Protein AF-A0A0D6AS16-F1 (afdb_monomer_lite)

Sequence (58 aa):
MKKGQRVTEIKTGKTGVYLRKNPRQLSIELLIVRWDGDNHESMISTTLLKEGQWNYGK

Foldseek 3Di:
DDFQFWKAFQPPRWIWTWHAWDPPDDPFTWTWTQTPPDSDIDIDGPVRIDGDDDPPPD

Secondary structure (DSSP, 8-state):
--TT-EEEETTT--EEEEEEE-TT-SSS-EEEEEESSS--EEEEEGGGEEEPP-----

Structure (mmCIF, N/CA/C/O backbone):
data_AF-A0A0D6AS16-F1
#
_entry.id   AF-A0A0D6AS16-F1
#
loop_
_atom_site.group_PDB
_atom_site.id
_atom_site.type_symbol
_atom_site.label_atom_id
_atom_site.label_alt_id
_atom_site.label_comp_id
_atom_site.label_asym_id
_atom_si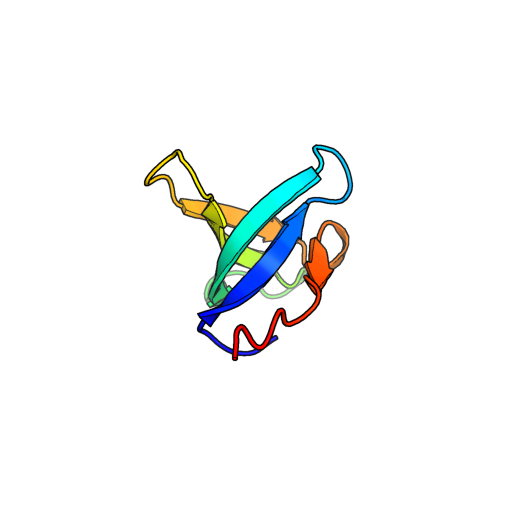te.label_entity_id
_atom_site.label_seq_id
_atom_site.pdbx_PDB_ins_code
_atom_site.Cartn_x
_atom_site.Cartn_y
_atom_site.Cartn_z
_atom_site.occupancy
_atom_site.B_iso_or_equiv
_atom_site.auth_seq_id
_atom_site.auth_comp_id
_atom_site.auth_asym_id
_atom_site.auth_atom_id
_atom_site.pdbx_PDB_model_num
ATOM 1 N N . MET A 1 1 ? -5.563 -5.906 4.115 1.00 73.06 1 MET A N 1
ATOM 2 C CA . MET A 1 1 ? -4.956 -5.783 2.771 1.00 73.06 1 MET A CA 1
ATOM 3 C C . MET A 1 1 ? -4.594 -7.157 2.216 1.00 73.06 1 MET A C 1
ATOM 5 O O . MET A 1 1 ? -4.206 -8.024 2.993 1.00 73.06 1 MET A O 1
ATOM 9 N N . LYS A 1 2 ? -4.732 -7.374 0.903 1.00 82.00 2 LYS A N 1
ATOM 10 C CA . LYS A 1 2 ? -4.405 -8.641 0.209 1.00 82.00 2 LYS A CA 1
ATOM 11 C C . LYS A 1 2 ? -3.156 -8.472 -0.653 1.00 82.00 2 LYS A C 1
ATOM 13 O O . LYS A 1 2 ? -3.039 -7.444 -1.307 1.00 82.00 2 LYS A O 1
ATOM 18 N N . LYS A 1 3 ? -2.235 -9.446 -0.683 1.00 85.69 3 LYS A N 1
ATOM 19 C CA . LYS A 1 3 ? -1.023 -9.382 -1.530 1.00 85.69 3 LYS A CA 1
ATOM 20 C C . LYS A 1 3 ? -1.399 -9.000 -2.969 1.00 85.69 3 LYS A C 1
ATOM 22 O O . LYS A 1 3 ? -2.327 -9.580 -3.522 1.00 85.69 3 LYS A O 1
ATOM 27 N N . GLY A 1 4 ? -0.692 -8.033 -3.550 1.00 86.44 4 GLY A N 1
ATOM 28 C CA . GLY A 1 4 ? -1.005 -7.464 -4.865 1.00 86.44 4 GLY A CA 1
ATOM 29 C C . GLY A 1 4 ? -1.926 -6.239 -4.826 1.00 86.44 4 GLY A C 1
ATOM 30 O O . GLY A 1 4 ? -2.078 -5.563 -5.838 1.00 86.44 4 GLY A O 1
ATOM 31 N N . GLN A 1 5 ? -2.513 -5.907 -3.673 1.00 88.50 5 GLN A N 1
ATOM 32 C CA . GLN A 1 5 ? -3.339 -4.711 -3.516 1.00 88.50 5 GLN A CA 1
ATOM 33 C C . GLN A 1 5 ? -2.505 -3.439 -3.693 1.00 88.50 5 GLN A C 1
ATOM 35 O O . GLN A 1 5 ? -1.433 -3.302 -3.095 1.00 88.50 5 GLN A O 1
ATOM 40 N N . ARG A 1 6 ? -3.030 -2.492 -4.482 1.00 91.12 6 ARG A N 1
ATOM 41 C CA . ARG A 1 6 ? -2.455 -1.150 -4.608 1.00 91.12 6 ARG A CA 1
ATOM 42 C C . ARG A 1 6 ? -2.722 -0.334 -3.348 1.00 91.12 6 ARG A C 1
ATOM 44 O O . ARG A 1 6 ? -3.829 -0.329 -2.807 1.00 91.12 6 ARG A O 1
ATOM 51 N N . VAL A 1 7 ? -1.697 0.368 -2.897 1.00 89.88 7 VAL A N 1
ATOM 52 C CA . VAL A 1 7 ? -1.729 1.233 -1.719 1.00 89.88 7 VAL A CA 1
ATOM 53 C C . VAL A 1 7 ? -1.115 2.581 -2.060 1.00 89.88 7 VAL A C 1
ATOM 55 O O . VAL A 1 7 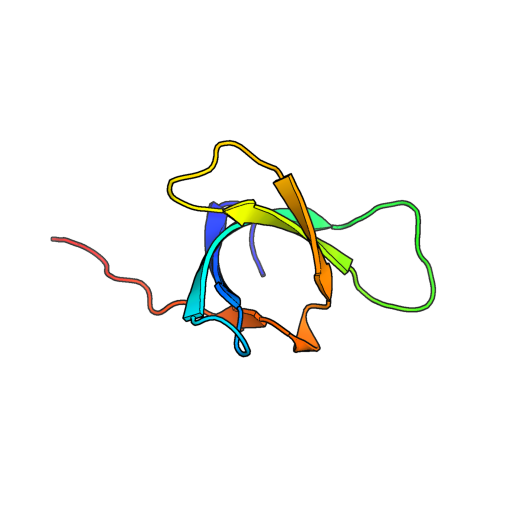? -0.283 2.681 -2.964 1.00 89.88 7 VAL A O 1
ATOM 58 N N . THR A 1 8 ? -1.520 3.609 -1.328 1.00 91.44 8 THR A N 1
ATOM 59 C CA . THR A 1 8 ? -0.991 4.965 -1.468 1.00 91.44 8 THR A CA 1
ATOM 60 C C . THR A 1 8 ? -0.499 5.453 -0.114 1.00 91.44 8 THR A C 1
ATOM 62 O O . THR A 1 8 ? -1.246 5.401 0.862 1.00 91.44 8 THR A O 1
ATOM 65 N N . GLU A 1 9 ? 0.740 5.932 -0.037 1.00 90.94 9 GLU A N 1
ATOM 66 C CA . GLU A 1 9 ? 1.250 6.599 1.160 1.00 90.94 9 GLU A CA 1
ATOM 67 C C . GLU A 1 9 ? 0.561 7.956 1.331 1.00 90.94 9 GLU A C 1
ATOM 69 O O . GLU A 1 9 ? 0.615 8.808 0.446 1.00 90.94 9 GLU A O 1
ATOM 74 N N . ILE A 1 10 ? -0.065 8.181 2.487 1.00 88.19 10 ILE A N 1
ATOM 75 C CA . ILE A 1 10 ? -0.870 9.386 2.746 1.00 88.19 10 ILE A CA 1
ATOM 76 C C . ILE A 1 10 ? -0.011 10.657 2.690 1.00 88.19 10 ILE A C 1
ATOM 78 O O . ILE A 1 10 ? -0.458 11.683 2.186 1.00 88.19 10 ILE A O 1
ATOM 82 N N . LYS A 1 11 ? 1.226 10.593 3.196 1.00 88.19 11 LYS A N 1
ATOM 83 C CA . LYS A 1 11 ? 2.114 11.758 3.323 1.00 88.19 11 LYS A CA 1
ATOM 84 C C . LYS A 1 11 ? 2.657 12.248 1.980 1.00 88.19 11 LYS A C 1
ATOM 86 O O . LYS A 1 11 ? 2.786 13.451 1.784 1.00 88.19 11 LYS A O 1
ATOM 91 N N . THR A 1 12 ? 3.036 11.327 1.096 1.00 88.31 12 THR A N 1
ATOM 92 C CA . THR A 1 12 ? 3.760 11.651 -0.145 1.00 88.31 12 THR A CA 1
ATOM 93 C C . THR A 1 12 ? 2.912 11.462 -1.399 1.00 88.31 12 THR A C 1
ATOM 95 O O . 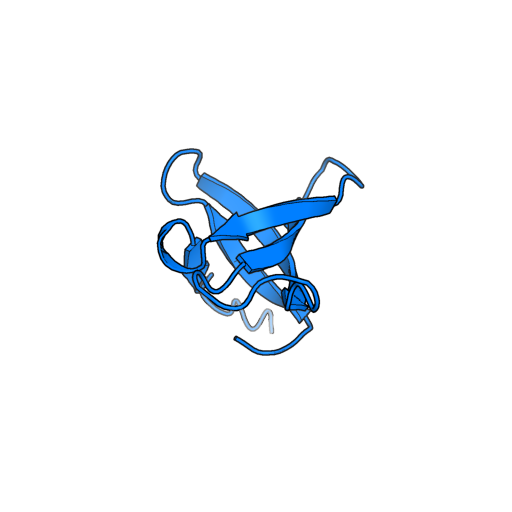THR A 1 12 ? 3.309 11.910 -2.470 1.00 88.31 12 THR A O 1
ATOM 98 N N . GLY A 1 13 ? 1.771 10.773 -1.297 1.00 88.19 13 GLY A N 1
ATOM 99 C CA . GLY A 1 13 ? 0.969 10.363 -2.446 1.00 88.19 13 GLY A CA 1
ATOM 100 C C . GLY A 1 13 ? 1.600 9.238 -3.272 1.00 88.19 13 GLY A C 1
ATOM 101 O O . GLY A 1 13 ? 1.022 8.845 -4.285 1.00 88.19 13 GLY A O 1
ATOM 102 N N . LYS A 1 14 ? 2.758 8.696 -2.864 1.00 88.75 14 LYS A N 1
ATOM 103 C CA . LYS A 1 14 ? 3.415 7.597 -3.579 1.00 88.75 14 LYS A CA 1
ATOM 104 C C . LYS A 1 14 ? 2.514 6.375 -3.620 1.00 88.75 14 LYS A C 1
ATOM 106 O O . LYS A 1 14 ? 1.924 5.989 -2.611 1.00 88.75 14 LYS A O 1
ATOM 111 N N . THR A 1 15 ? 2.430 5.749 -4.787 1.00 91.44 15 THR A N 1
ATOM 112 C CA . THR A 1 15 ? 1.668 4.519 -4.981 1.00 91.44 15 THR A CA 1
ATOM 113 C C . THR A 1 15 ? 2.588 3.320 -5.046 1.00 91.44 15 THR A C 1
ATOM 115 O O . THR A 1 15 ? 3.718 3.406 -5.523 1.00 91.44 15 THR A O 1
ATOM 118 N N . GLY A 1 16 ? 2.108 2.193 -4.542 1.00 91.94 16 GLY A N 1
ATOM 119 C CA . GLY A 1 16 ? 2.841 0.943 -4.591 1.00 91.94 16 GLY A CA 1
ATOM 120 C C . GLY A 1 16 ? 1.934 -0.260 -4.427 1.00 91.94 16 GLY A C 1
ATOM 121 O O . GLY A 1 16 ? 0.708 -0.150 -4.357 1.00 91.94 16 GLY A O 1
ATOM 122 N N . VAL A 1 17 ? 2.555 -1.428 -4.355 1.00 92.19 17 VAL A N 1
ATOM 123 C CA . VAL A 1 17 ? 1.888 -2.718 -4.234 1.00 92.19 17 VAL A CA 1
ATOM 124 C C . VAL A 1 17 ? 2.269 -3.366 -2.915 1.00 92.19 17 VAL A C 1
ATOM 126 O O . VAL A 1 17 ? 3.447 -3.562 -2.610 1.00 92.19 17 VAL A O 1
ATOM 129 N N . TYR A 1 18 ? 1.260 -3.746 -2.137 1.00 90.75 18 TYR A N 1
ATOM 130 C CA . TYR A 1 18 ? 1.453 -4.530 -0.928 1.00 90.75 18 TYR A CA 1
ATOM 131 C C . TYR A 1 18 ? 1.927 -5.951 -1.264 1.00 90.75 18 TYR A C 1
ATOM 133 O O . TYR A 1 18 ? 1.276 -6.682 -2.016 1.00 90.75 18 TYR A O 1
ATOM 141 N N . LEU A 1 19 ? 3.044 -6.370 -0.666 1.00 90.94 19 LEU A N 1
ATOM 142 C CA . LEU A 1 19 ? 3.647 -7.681 -0.901 1.00 90.94 19 LEU A CA 1
ATOM 143 C C . LEU A 1 19 ? 3.335 -8.688 0.210 1.00 90.94 19 LEU A C 1
ATOM 145 O O . LEU A 1 19 ? 2.910 -9.807 -0.076 1.00 90.94 19 LEU A O 1
ATOM 149 N N . ARG A 1 20 ? 3.611 -8.328 1.469 1.00 89.50 20 ARG A N 1
ATOM 150 C CA . ARG A 1 20 ? 3.503 -9.228 2.635 1.00 89.50 20 ARG A CA 1
ATOM 151 C C . ARG A 1 20 ? 3.559 -8.459 3.954 1.00 89.50 20 ARG A C 1
ATOM 153 O O . ARG A 1 20 ? 4.090 -7.353 3.991 1.00 89.50 20 ARG A O 1
ATOM 160 N N . LYS A 1 21 ? 3.020 -9.030 5.038 1.00 88.00 21 LYS A N 1
ATOM 161 C CA . LYS A 1 21 ? 3.210 -8.489 6.399 1.00 88.00 21 LYS A CA 1
ATOM 162 C C . LYS A 1 21 ? 4.659 -8.708 6.853 1.00 88.00 21 LYS A C 1
ATOM 164 O O . LYS A 1 21 ? 5.292 -9.667 6.408 1.00 88.00 21 LYS A O 1
ATOM 169 N N . ASN A 1 22 ? 5.175 -7.850 7.730 1.00 82.94 22 ASN A N 1
ATOM 170 C CA . ASN A 1 22 ? 6.459 -8.083 8.388 1.00 82.94 22 ASN A CA 1
ATOM 171 C C . ASN A 1 22 ? 6.303 -9.186 9.459 1.00 82.94 22 ASN A C 1
ATOM 173 O O . ASN A 1 22 ? 5.558 -8.981 10.415 1.00 82.94 22 ASN A O 1
ATOM 177 N N . PRO A 1 23 ? 6.994 -10.336 9.349 1.00 73.94 23 PRO A N 1
ATOM 178 C CA . PRO A 1 23 ? 6.841 -11.437 10.302 1.00 73.94 23 PRO A CA 1
ATOM 179 C C . PRO A 1 23 ? 7.519 -11.191 11.661 1.00 73.94 23 PRO A C 1
ATOM 181 O O . PRO A 1 23 ? 7.323 -11.978 12.580 1.00 73.94 23 PRO A O 1
ATOM 184 N N . ARG A 1 24 ? 8.345 -10.144 11.803 1.00 75.31 24 ARG A N 1
ATOM 185 C CA . ARG A 1 24 ? 9.221 -9.950 12.975 1.00 75.31 24 ARG A CA 1
ATOM 186 C C . ARG A 1 24 ? 8.680 -9.011 14.062 1.00 75.31 24 ARG A C 1
ATOM 188 O O . ARG A 1 24 ? 9.428 -8.702 14.984 1.00 75.31 24 ARG A O 1
ATOM 195 N N . GLN A 1 25 ? 7.438 -8.527 13.984 1.00 67.19 25 GLN A N 1
ATOM 196 C CA . GLN A 1 25 ? 6.990 -7.430 14.856 1.00 67.19 25 GLN A CA 1
ATOM 197 C C . GLN A 1 25 ? 5.602 -7.673 15.460 1.00 67.19 25 GLN A C 1
ATOM 199 O O . GLN A 1 25 ? 4.625 -7.837 14.739 1.00 67.19 25 GLN A O 1
ATOM 204 N N . LEU A 1 26 ? 5.541 -7.705 16.798 1.00 63.69 26 LEU A N 1
ATOM 205 C CA . LEU A 1 26 ? 4.368 -8.122 17.584 1.00 63.69 26 LEU A CA 1
ATOM 206 C C . LEU A 1 26 ? 3.492 -6.956 18.080 1.00 63.69 26 LEU A C 1
ATOM 208 O O . LEU A 1 26 ? 2.393 -7.199 18.564 1.00 63.69 26 LEU A O 1
ATOM 212 N N . SER A 1 27 ? 3.957 -5.706 17.976 1.00 75.31 27 SER A N 1
ATOM 213 C CA . SER A 1 27 ? 3.270 -4.540 18.560 1.00 75.31 27 SER A CA 1
ATOM 214 C C . SER A 1 27 ? 2.659 -3.570 17.545 1.00 75.31 27 SER A C 1
ATOM 216 O O . SER A 1 27 ? 1.710 -2.868 17.880 1.00 75.31 27 SER A O 1
ATOM 218 N N . ILE A 1 28 ? 3.177 -3.510 16.314 1.00 76.06 28 ILE A N 1
ATOM 219 C CA . ILE A 1 28 ? 2.686 -2.615 15.256 1.00 76.06 28 ILE A CA 1
ATOM 220 C C . ILE A 1 28 ? 2.624 -3.406 13.951 1.00 76.06 28 ILE A C 1
ATOM 222 O O . ILE A 1 28 ? 3.617 -4.012 13.543 1.00 76.06 28 ILE A O 1
ATOM 226 N N . GLU A 1 29 ? 1.466 -3.395 13.287 1.00 81.44 29 GLU A N 1
ATOM 227 C CA . GLU A 1 29 ? 1.304 -4.050 11.990 1.00 81.44 29 GLU A CA 1
ATOM 228 C C . GLU A 1 29 ? 2.049 -3.262 10.903 1.00 81.44 29 GLU A C 1
ATOM 230 O O . GLU A 1 29 ? 1.583 -2.227 10.424 1.00 81.44 29 GLU A O 1
ATOM 235 N N . LEU A 1 30 ? 3.216 -3.772 10.502 1.00 87.38 30 LEU A N 1
ATOM 236 C CA . LEU A 1 30 ? 3.974 -3.248 9.370 1.00 87.38 30 LEU A CA 1
ATOM 237 C C . LEU A 1 30 ? 3.795 -4.126 8.133 1.00 87.38 30 LEU A C 1
ATOM 239 O O . LEU A 1 30 ? 3.791 -5.361 8.198 1.00 87.38 30 LEU A O 1
ATOM 243 N N . LEU A 1 31 ? 3.695 -3.470 6.983 1.00 89.38 31 LEU A N 1
ATOM 244 C CA . LEU A 1 31 ? 3.594 -4.094 5.675 1.00 89.38 31 LEU A CA 1
ATOM 245 C C . LEU A 1 31 ? 4.847 -3.814 4.854 1.00 89.38 31 LEU A C 1
ATOM 247 O O . LEU A 1 31 ? 5.441 -2.745 4.955 1.00 89.38 31 LEU A O 1
ATOM 251 N N . ILE A 1 32 ? 5.213 -4.767 4.004 1.00 92.12 32 ILE A N 1
ATOM 252 C CA . ILE A 1 32 ? 6.210 -4.574 2.957 1.00 92.12 32 ILE A CA 1
ATOM 253 C C . ILE A 1 32 ? 5.480 -4.154 1.682 1.00 92.12 32 ILE A C 1
ATOM 255 O O . ILE A 1 32 ? 4.617 -4.891 1.191 1.00 92.12 32 ILE A O 1
ATOM 259 N N . VAL A 1 33 ? 5.829 -2.982 1.160 1.00 92.06 33 VAL A N 1
ATOM 260 C CA . VAL A 1 33 ? 5.269 -2.380 -0.056 1.00 92.06 33 VAL A CA 1
ATOM 261 C C . VAL A 1 33 ? 6.396 -2.161 -1.059 1.00 92.06 33 VAL A C 1
ATOM 263 O O . VAL A 1 33 ? 7.466 -1.690 -0.683 1.00 92.06 33 VAL A O 1
ATOM 266 N N . ARG A 1 34 ? 6.162 -2.491 -2.330 1.00 93.75 34 ARG A N 1
ATOM 267 C CA . ARG A 1 34 ? 7.031 -2.085 -3.443 1.00 93.75 34 ARG A CA 1
ATOM 268 C C . ARG A 1 34 ? 6.449 -0.841 -4.089 1.00 93.75 34 ARG A C 1
ATOM 270 O O . ARG A 1 34 ? 5.292 -0.883 -4.500 1.00 93.75 34 ARG A O 1
ATOM 277 N N . TRP A 1 35 ? 7.217 0.235 -4.154 1.00 92.31 35 TRP A N 1
ATOM 278 C CA . TRP A 1 35 ? 6.744 1.493 -4.728 1.00 92.31 35 TRP A CA 1
ATOM 279 C C . TRP A 1 35 ? 6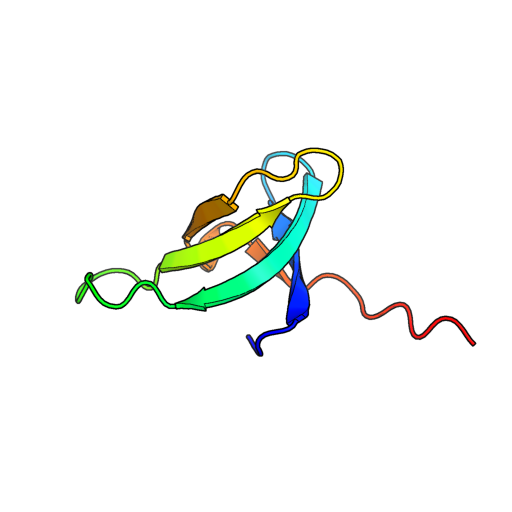.824 1.473 -6.256 1.00 92.31 35 TRP A C 1
ATOM 281 O O . TRP A 1 35 ? 7.629 0.755 -6.839 1.00 92.31 35 TRP A O 1
ATOM 291 N N . ASP A 1 36 ? 5.948 2.225 -6.915 1.00 90.06 36 ASP A N 1
ATOM 292 C CA . ASP A 1 36 ? 6.003 2.389 -8.366 1.00 90.06 36 ASP A CA 1
ATOM 293 C C . ASP A 1 36 ? 7.191 3.301 -8.737 1.00 90.06 36 ASP A C 1
ATOM 295 O O . ASP A 1 36 ? 7.493 4.260 -8.027 1.00 90.06 36 ASP A O 1
ATOM 299 N N . GLY A 1 37 ? 7.874 3.018 -9.851 1.00 86.94 37 GLY A N 1
ATOM 300 C CA . GLY A 1 37 ? 9.000 3.823 -10.360 1.00 86.94 37 GLY A CA 1
ATOM 301 C C . GLY A 1 37 ? 10.354 3.520 -9.709 1.00 86.94 37 GLY A C 1
ATOM 302 O O . GLY A 1 37 ? 11.374 3.551 -10.390 1.00 86.94 37 GLY A O 1
ATOM 303 N N . ASP A 1 38 ? 10.349 3.112 -8.444 1.00 70.81 38 ASP A N 1
ATOM 304 C CA . ASP A 1 38 ? 11.524 2.637 -7.725 1.00 70.81 38 ASP A CA 1
ATOM 305 C C . ASP A 1 38 ? 11.306 1.153 -7.413 1.00 70.81 38 ASP A C 1
ATOM 307 O O . ASP A 1 38 ? 10.441 0.823 -6.609 1.00 70.81 38 ASP A O 1
ATOM 311 N N . ASN A 1 39 ? 12.091 0.224 -7.979 1.00 77.62 39 ASN A N 1
ATOM 312 C CA . ASN A 1 39 ? 12.038 -1.223 -7.652 1.00 77.62 39 ASN A CA 1
ATOM 313 C C . ASN A 1 39 ? 12.390 -1.547 -6.171 1.00 77.62 39 ASN A C 1
ATOM 315 O O . ASN A 1 39 ? 12.746 -2.673 -5.823 1.00 77.62 39 ASN A O 1
ATOM 319 N N . HIS A 1 40 ? 12.314 -0.553 -5.295 1.00 87.12 40 HIS A N 1
ATOM 320 C CA . HIS A 1 40 ? 12.613 -0.574 -3.885 1.00 87.12 40 HIS A CA 1
ATOM 321 C C . HIS A 1 40 ? 11.404 -1.044 -3.060 1.00 87.12 40 HIS A C 1
ATOM 323 O O . HIS A 1 40 ? 10.267 -0.603 -3.249 1.00 87.12 40 HIS A O 1
ATOM 329 N N . GLU A 1 41 ? 11.671 -1.940 -2.109 1.00 92.56 41 GLU A N 1
ATOM 330 C CA . GLU A 1 41 ? 10.702 -2.395 -1.112 1.00 92.56 41 GLU A CA 1
ATOM 331 C C . GLU A 1 41 ? 10.913 -1.619 0.190 1.00 92.56 41 GLU A C 1
ATOM 333 O O . GLU A 1 41 ? 12.026 -1.570 0.711 1.00 92.56 41 GLU A O 1
ATOM 338 N N . SER A 1 42 ? 9.844 -1.058 0.750 1.00 90.50 42 SER A N 1
ATOM 339 C CA . SER A 1 42 ? 9.882 -0.390 2.050 1.00 90.50 42 SER A CA 1
ATOM 340 C C . SER A 1 42 ? 8.920 -1.034 3.031 1.00 90.50 42 SER A C 1
ATOM 342 O O . SER A 1 42 ? 7.871 -1.570 2.668 1.00 90.50 42 SER A O 1
ATOM 344 N N . MET A 1 43 ? 9.285 -0.946 4.304 1.00 91.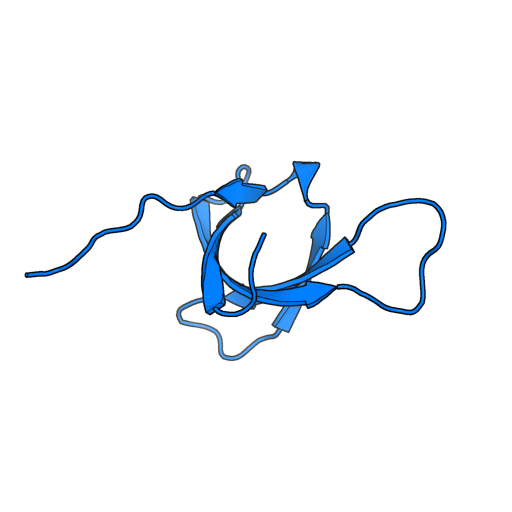00 43 MET A N 1
ATOM 345 C CA . MET A 1 43 ? 8.432 -1.331 5.413 1.00 91.00 43 MET A CA 1
ATOM 346 C C . MET A 1 43 ? 7.664 -0.106 5.906 1.00 91.00 43 MET A C 1
ATOM 348 O O . MET A 1 43 ? 8.271 0.916 6.216 1.00 91.00 43 MET A O 1
ATOM 352 N N . ILE A 1 44 ? 6.341 -0.201 5.980 1.00 88.06 44 ILE A N 1
ATOM 353 C CA . ILE A 1 44 ? 5.472 0.931 6.303 1.00 88.06 44 ILE A CA 1
ATOM 354 C C . ILE A 1 44 ? 4.284 0.487 7.160 1.00 88.06 44 ILE A C 1
ATOM 356 O O . ILE A 1 44 ? 3.762 -0.618 7.005 1.00 88.06 44 ILE A O 1
ATOM 360 N N . SER A 1 45 ? 3.870 1.349 8.090 1.00 88.12 45 SER A N 1
ATOM 361 C CA . SER A 1 45 ? 2.678 1.120 8.910 1.00 88.12 45 SER A CA 1
ATOM 362 C C . SER A 1 45 ? 1.419 1.193 8.056 1.00 88.12 45 SER A C 1
ATOM 364 O O . SER A 1 45 ? 1.278 2.096 7.229 1.00 88.12 45 SER A O 1
ATOM 366 N N . THR A 1 46 ? 0.465 0.299 8.307 1.00 84.88 46 THR A N 1
ATOM 367 C CA . THR A 1 46 ? -0.866 0.349 7.680 1.00 84.88 46 THR A CA 1
ATOM 368 C C . THR A 1 46 ? -1.573 1.683 7.901 1.00 84.88 46 THR A C 1
ATOM 370 O O . THR A 1 46 ? -2.299 2.131 7.023 1.00 84.88 46 THR A O 1
ATOM 373 N N . THR A 1 47 ? -1.320 2.352 9.029 1.00 87.75 47 THR A N 1
ATOM 374 C CA . THR A 1 47 ? -1.901 3.666 9.357 1.00 87.75 47 THR A CA 1
ATOM 375 C C . THR A 1 47 ? -1.418 4.797 8.450 1.00 87.75 47 THR A C 1
ATOM 377 O O . THR A 1 47 ? -2.069 5.834 8.368 1.00 87.75 47 THR A O 1
ATOM 380 N N . LEU A 1 48 ? -0.285 4.610 7.767 1.00 86.94 48 LEU A N 1
ATOM 381 C CA . LEU A 1 48 ? 0.280 5.572 6.816 1.00 86.94 48 LEU A CA 1
ATOM 382 C C . LEU A 1 48 ? -0.165 5.297 5.375 1.00 86.94 48 LEU A C 1
ATOM 384 O O . LEU A 1 48 ? 0.219 6.026 4.458 1.00 86.94 48 LEU A O 1
ATOM 388 N N . LEU A 1 49 ? -0.964 4.250 5.172 1.00 85.12 49 LEU A N 1
ATOM 389 C CA . LEU A 1 49 ? -1.440 3.817 3.872 1.00 85.12 49 LEU A CA 1
ATOM 390 C C . LEU A 1 49 ? -2.941 4.056 3.751 1.00 85.12 49 LEU A C 1
ATOM 392 O O . LEU A 1 49 ? -3.726 3.705 4.628 1.00 85.12 49 LEU A O 1
ATOM 396 N N . LYS A 1 50 ? -3.349 4.577 2.599 1.00 84.81 50 LYS A N 1
ATOM 397 C CA . LYS A 1 50 ? -4.728 4.505 2.131 1.00 84.81 50 LYS A CA 1
ATOM 398 C C . LYS A 1 50 ? -4.830 3.369 1.120 1.00 84.81 50 LYS A C 1
ATOM 400 O O . LYS A 1 50 ? -3.923 3.175 0.307 1.00 84.81 50 LYS A O 1
ATOM 405 N N . GLU A 1 51 ? -5.925 2.615 1.158 1.00 75.00 51 GLU A N 1
ATOM 406 C CA . GLU A 1 51 ? -6.221 1.672 0.082 1.00 75.00 51 GLU A CA 1
ATOM 407 C C . GLU A 1 51 ? -6.336 2.455 -1.232 1.00 75.00 51 GLU A C 1
ATOM 409 O O . GLU A 1 51 ? -7.112 3.410 -1.332 1.00 75.00 51 GLU A O 1
ATOM 414 N N . GLY A 1 52 ? -5.515 2.094 -2.221 1.00 63.00 52 GLY A N 1
ATOM 415 C CA . GLY A 1 52 ? -5.614 2.683 -3.548 1.00 63.00 52 GLY A CA 1
ATOM 416 C C . GLY A 1 52 ? -6.935 2.254 -4.180 1.00 63.00 52 GLY A C 1
ATOM 417 O O . GLY A 1 52 ? -7.331 1.092 -4.057 1.00 63.00 52 GLY A O 1
ATOM 418 N N . GLN A 1 53 ? -7.633 3.177 -4.846 1.00 51.62 53 GLN A N 1
ATOM 419 C CA . GLN A 1 53 ? -8.827 2.812 -5.603 1.00 51.62 53 GLN A CA 1
ATOM 420 C C . GLN A 1 53 ? -8.462 1.773 -6.668 1.00 51.62 53 GLN A C 1
ATOM 422 O O . GLN A 1 53 ? -7.485 1.925 -7.407 1.00 51.62 53 GLN A O 1
ATOM 427 N N . TRP A 1 54 ? -9.257 0.707 -6.729 1.00 48.72 54 TRP A N 1
ATOM 428 C CA . TRP A 1 54 ? -9.201 -0.269 -7.804 1.00 48.72 54 TRP A CA 1
ATOM 429 C C . TRP A 1 54 ? -9.637 0.421 -9.097 1.00 48.72 54 TRP A C 1
ATOM 431 O O . TRP A 1 54 ? -10.830 0.532 -9.366 1.00 48.72 54 TRP A O 1
ATOM 441 N N . ASN A 1 55 ? -8.688 0.862 -9.921 1.00 40.06 55 ASN A N 1
ATOM 442 C CA . ASN A 1 55 ? -8.978 1.016 -11.339 1.00 40.06 55 ASN A CA 1
ATOM 443 C C . ASN A 1 55 ? -9.033 -0.397 -11.922 1.00 40.06 55 ASN A C 1
ATOM 445 O O . ASN A 1 55 ? -8.013 -0.944 -12.338 1.00 40.06 55 ASN A O 1
ATOM 449 N N . TYR A 1 56 ? -10.227 -0.996 -11.918 1.00 38.94 56 TYR A N 1
ATOM 450 C CA . TYR A 1 56 ? -10.564 -2.024 -12.896 1.00 38.94 56 TYR A CA 1
ATOM 451 C C . TYR A 1 56 ? -10.527 -1.336 -14.266 1.00 38.94 56 TYR A C 1
ATOM 453 O O . TYR A 1 56 ? -11.533 -0.825 -14.755 1.00 38.94 56 TYR A O 1
ATOM 461 N N . GLY A 1 57 ? -9.324 -1.214 -14.830 1.00 35.84 57 GLY A N 1
ATOM 462 C CA . GLY A 1 57 ? -9.160 -0.9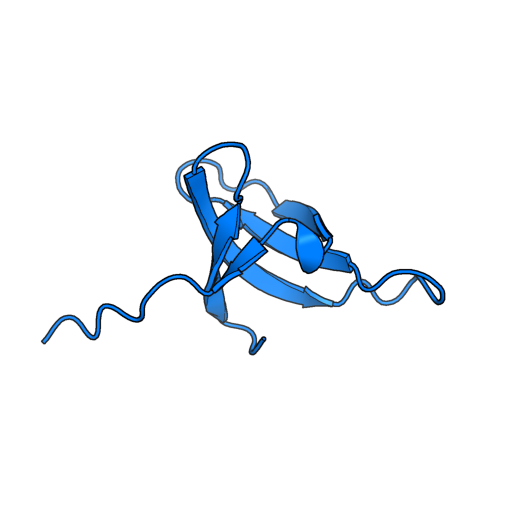08 -16.241 1.00 35.84 57 GLY A CA 1
ATOM 463 C C . GLY A 1 57 ? -9.850 -2.020 -17.021 1.00 35.84 57 GLY A C 1
ATOM 464 O O . GLY A 1 57 ? -9.521 -3.184 -16.811 1.00 35.84 57 GLY A O 1
ATOM 465 N N . LYS A 1 58 ? -10.858 -1.609 -17.792 1.00 36.22 58 LYS A N 1
ATOM 466 C CA . LYS A 1 58 ? -11.664 -2.384 -18.743 1.00 36.22 58 LYS A CA 1
ATOM 467 C C . LYS A 1 58 ? -10.912 -3.497 -19.464 1.00 36.22 58 LYS A C 1
ATOM 469 O O . LYS A 1 58 ? -9.758 -3.244 -19.871 1.00 36.22 58 LYS A O 1
#

Radius of gyration: 11.32 Å; chains: 1; bounding box: 24×23×37 Å

pLDDT: mean 80.69, std 15.17, range [35.84, 93.75]